Protein AF-A0A840UYW2-F1 (afdb_monomer_lite)

pLDDT: mean 81.91, std 14.35, range [32.91, 96.88]

Radius of gyration: 20.02 Å; chains: 1; bounding box: 43×29×69 Å

Sequence (156 aa):
MLAIGFFAIKRCFFSSLDIVLTDRTVSIANQKIRKPFWTQGKFYNFDEGYVFYDNKAAYELSWGDALKQFKYTLLIKEVVPTINKDIIIYDKDKIVRKSLINYGSIKFILSSPTEDKQSIQSIGMYDCKQDDFVHFLKTGVLNSIDTLDLRGDFIQ

Foldseek 3Di:
DFFDFAWDDDPVQCVQQQQDFDWDFDQDPNDTDTDTDTDNDPFHHDDAQDKIWRDCCCVVDDLLVSLVPTFKMKGWHDWDGKDWDWDWDDDPNDTDTDIDIDQTKIKIWMWGQDPVSPDIDTPFIWMDGPSQVSVCNGGVDRDDTDTDDPPDDDDD

Structure (mmCIF, N/CA/C/O backbone):
data_AF-A0A840UYW2-F1
#
_entry.id   AF-A0A840UYW2-F1
#
loop_
_atom_site.group_PDB
_atom_site.id
_atom_site.type_symbol
_atom_site.label_atom_id
_atom_site.label_alt_id
_atom_site.label_comp_id
_atom_site.label_asym_id
_atom_site.label_entity_id
_atom_site.label_seq_id
_atom_site.pdbx_PDB_ins_code
_atom_site.Cartn_x
_atom_site.Cartn_y
_atom_site.Cartn_z
_atom_site.occupancy
_atom_site.B_iso_or_equiv
_atom_site.auth_seq_id
_atom_site.auth_comp_id
_atom_site.auth_asym_id
_atom_site.auth_atom_id
_atom_site.pdbx_PDB_model_num
ATOM 1 N N . MET A 1 1 ? -0.832 -18.559 2.520 1.00 56.03 1 MET A N 1
ATOM 2 C CA . MET A 1 1 ? -1.605 -17.524 1.802 1.00 56.03 1 MET A CA 1
ATOM 3 C C . MET A 1 1 ? -2.488 -16.820 2.814 1.00 56.03 1 MET A C 1
ATOM 5 O O . MET A 1 1 ? -3.220 -17.498 3.524 1.00 56.03 1 MET A O 1
ATOM 9 N N . LEU A 1 2 ? -2.371 -15.500 2.919 1.00 66.31 2 LEU A N 1
ATOM 10 C CA . LEU A 1 2 ? -3.162 -14.668 3.829 1.00 66.31 2 LEU A CA 1
ATOM 11 C C . LEU A 1 2 ? -4.134 -13.835 2.985 1.00 66.31 2 LEU A C 1
ATOM 13 O O . LEU A 1 2 ? -3.690 -13.193 2.036 1.00 66.31 2 LEU A O 1
ATOM 17 N N . ALA A 1 3 ? -5.433 -13.888 3.291 1.00 68.50 3 ALA A N 1
ATOM 18 C CA . ALA A 1 3 ? -6.491 -13.215 2.534 1.00 68.50 3 ALA A CA 1
ATOM 19 C C . ALA A 1 3 ? -7.344 -12.348 3.470 1.00 68.50 3 ALA A C 1
ATOM 21 O O . ALA A 1 3 ? -7.993 -12.871 4.373 1.00 68.50 3 ALA A O 1
ATOM 22 N N . ILE A 1 4 ? -7.307 -11.029 3.271 1.00 63.66 4 ILE A N 1
ATOM 23 C CA . ILE A 1 4 ? -7.786 -10.046 4.256 1.00 63.66 4 ILE A CA 1
ATOM 24 C C . ILE A 1 4 ? -8.765 -9.008 3.659 1.00 63.66 4 ILE A C 1
ATOM 26 O O . ILE A 1 4 ? -9.499 -8.343 4.385 1.00 63.66 4 ILE A O 1
ATOM 30 N N . GLY A 1 5 ? -8.863 -8.923 2.330 1.00 60.44 5 GLY A N 1
ATOM 31 C CA . GLY A 1 5 ? -9.620 -7.875 1.630 1.00 60.44 5 GLY A CA 1
ATOM 32 C C . GLY A 1 5 ? -8.757 -6.658 1.271 1.00 60.44 5 GLY A C 1
ATOM 33 O O . GLY A 1 5 ? -7.620 -6.534 1.719 1.00 60.44 5 GLY A O 1
ATOM 34 N N . PHE A 1 6 ? -9.260 -5.793 0.389 1.00 75.69 6 PHE A N 1
ATOM 35 C CA . PHE A 1 6 ? -8.489 -4.680 -0.178 1.00 75.69 6 PHE A CA 1
ATOM 36 C C . PHE A 1 6 ? -8.255 -3.548 0.832 1.00 75.69 6 PHE A C 1
ATOM 38 O O . PHE A 1 6 ? -9.117 -3.252 1.657 1.00 75.69 6 PHE A O 1
ATOM 45 N N . PHE A 1 7 ? -7.105 -2.877 0.726 1.00 82.62 7 PHE A N 1
ATOM 46 C CA . PHE A 1 7 ? -6.762 -1.744 1.580 1.00 82.62 7 PHE A CA 1
ATOM 47 C C . PHE A 1 7 ? -7.236 -0.415 0.990 1.00 82.62 7 PHE A C 1
ATOM 49 O O . PHE A 1 7 ? -7.146 -0.166 -0.215 1.00 82.62 7 PHE A O 1
ATOM 56 N N . ALA A 1 8 ? -7.721 0.477 1.853 1.00 80.31 8 ALA A N 1
ATOM 57 C CA . ALA A 1 8 ? -8.037 1.844 1.480 1.00 80.31 8 ALA A CA 1
ATOM 58 C C . ALA A 1 8 ? -6.729 2.636 1.334 1.00 80.31 8 ALA A C 1
ATOM 60 O O . ALA A 1 8 ? -6.028 2.907 2.306 1.00 80.31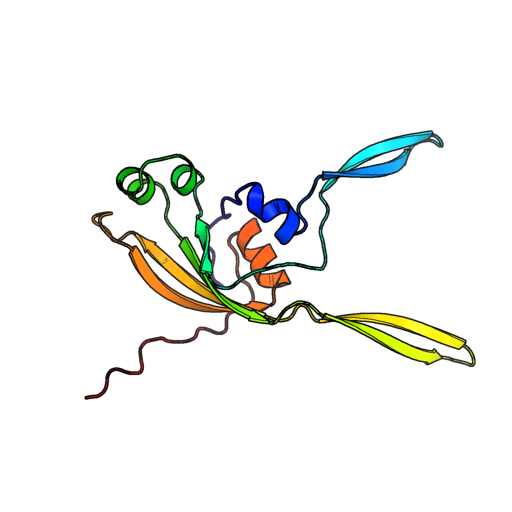 8 ALA A O 1
ATOM 61 N N . ILE A 1 9 ? -6.399 3.036 0.106 1.00 78.12 9 ILE A N 1
ATOM 62 C CA . ILE A 1 9 ? -5.203 3.837 -0.171 1.00 78.12 9 ILE A CA 1
ATOM 63 C C . ILE A 1 9 ? -5.588 5.318 -0.167 1.00 78.12 9 ILE A C 1
ATOM 65 O O . ILE A 1 9 ? -6.377 5.778 -0.996 1.00 78.12 9 ILE A O 1
ATOM 69 N N . LYS A 1 10 ? -5.007 6.095 0.751 1.00 76.38 10 LYS A N 1
ATOM 70 C CA . LYS A 1 10 ? -5.181 7.553 0.773 1.00 76.38 10 LYS A CA 1
ATOM 71 C C . LYS A 1 10 ? -4.491 8.188 -0.439 1.00 76.38 10 LYS A C 1
ATOM 73 O O . LYS A 1 10 ? -3.391 7.789 -0.812 1.00 76.38 10 LYS A O 1
ATOM 78 N N . ARG A 1 11 ? -5.098 9.235 -1.015 1.00 74.06 11 ARG A N 1
ATOM 79 C CA . ARG A 1 11 ? -4.582 9.930 -2.216 1.00 74.06 11 ARG A CA 1
ATOM 80 C C . ARG A 1 11 ? -3.127 10.394 -2.099 1.00 74.06 11 ARG A C 1
ATOM 82 O O . ARG A 1 11 ? -2.434 10.429 -3.106 1.00 74.06 11 ARG A O 1
ATOM 89 N N . CYS A 1 12 ? -2.653 10.724 -0.896 1.00 72.38 12 CYS A N 1
ATOM 90 C CA . CYS A 1 12 ? -1.257 11.118 -0.677 1.00 72.38 12 CYS A CA 1
ATOM 91 C C . CYS A 1 12 ? -0.252 10.009 -1.024 1.00 72.38 12 CYS A C 1
ATOM 93 O O . CYS A 1 12 ? 0.876 10.320 -1.381 1.00 72.38 12 CYS A O 1
ATOM 95 N N . PHE A 1 13 ? -0.663 8.739 -0.983 1.00 73.75 13 PHE A N 1
ATOM 96 C CA . PHE A 1 13 ? 0.181 7.605 -1.355 1.00 73.75 13 PHE A CA 1
ATOM 97 C C . PHE A 1 13 ? 0.121 7.269 -2.848 1.00 73.75 13 PHE A C 1
ATOM 99 O O . PHE A 1 13 ? 0.866 6.411 -3.297 1.00 73.75 13 PHE A O 1
ATOM 106 N N . PHE A 1 14 ? -0.737 7.916 -3.645 1.00 77.25 14 PHE A N 1
ATOM 107 C CA . PHE A 1 14 ? -0.906 7.550 -5.058 1.00 77.25 14 PHE A CA 1
ATOM 108 C C . PHE A 1 14 ? 0.368 7.776 -5.867 1.00 77.25 14 PHE A C 1
ATOM 110 O O . PHE A 1 14 ? 0.732 6.920 -6.665 1.00 77.25 14 PHE A O 1
ATOM 117 N N . SER A 1 15 ? 1.069 8.885 -5.626 1.00 71.19 15 SER A N 1
ATOM 118 C CA . SER A 1 15 ? 2.361 9.146 -6.266 1.00 71.19 15 SER A CA 1
ATOM 119 C C . SER A 1 15 ? 3.413 8.129 -5.828 1.00 71.19 15 SER A C 1
ATOM 121 O O . SER A 1 15 ? 4.134 7.600 -6.666 1.00 71.19 15 SER A O 1
ATOM 123 N N . SER A 1 16 ? 3.470 7.815 -4.531 1.00 71.62 16 SER A N 1
ATOM 124 C CA . SER A 1 16 ? 4.452 6.883 -3.969 1.00 71.62 16 SER A CA 1
ATOM 125 C C . SER A 1 16 ? 4.213 5.437 -4.417 1.00 71.62 16 SER A C 1
ATOM 127 O O . SER A 1 16 ? 5.156 4.689 -4.635 1.00 71.62 16 SER A O 1
ATOM 129 N N . LEU A 1 17 ? 2.959 5.045 -4.634 1.00 71.88 17 LEU A N 1
ATOM 130 C CA . LEU A 1 17 ? 2.592 3.725 -5.155 1.00 71.88 17 LEU A CA 1
ATOM 131 C C . LEU A 1 17 ? 2.564 3.670 -6.691 1.00 71.88 17 LEU A C 1
ATOM 133 O O . LEU A 1 17 ? 2.226 2.626 -7.250 1.00 71.88 17 LEU A O 1
ATOM 137 N N . ASP A 1 18 ? 2.868 4.791 -7.352 1.00 71.62 18 ASP A N 1
ATOM 138 C CA . ASP A 1 18 ? 2.711 5.007 -8.792 1.00 71.62 18 ASP A CA 1
ATOM 139 C C . ASP A 1 18 ? 1.362 4.468 -9.315 1.00 71.62 18 ASP A C 1
ATOM 141 O O . ASP A 1 18 ? 1.284 3.653 -10.239 1.00 71.62 18 ASP A O 1
ATOM 145 N N . ILE A 1 19 ? 0.290 4.910 -8.647 1.00 65.81 19 ILE A N 1
ATOM 146 C CA . ILE A 1 19 ? -1.121 4.681 -8.985 1.00 65.81 19 ILE A CA 1
ATOM 147 C C . ILE A 1 19 ? -1.727 6.040 -9.354 1.00 65.81 19 ILE A C 1
ATOM 149 O O . ILE A 1 19 ? -2.554 6.603 -8.634 1.00 65.81 19 ILE A O 1
ATOM 153 N N . VAL A 1 20 ? -1.281 6.610 -10.471 1.00 64.25 20 VAL A N 1
ATOM 154 C CA . VAL A 1 20 ? -1.722 7.925 -10.955 1.00 64.25 20 VAL A CA 1
ATOM 155 C C . VAL A 1 20 ? -2.412 7.762 -12.306 1.00 64.25 20 VAL A C 1
ATOM 157 O O . VAL A 1 20 ? -1.962 7.011 -13.166 1.00 64.25 20 VAL A O 1
ATOM 160 N N . LEU A 1 21 ? -3.524 8.463 -12.530 1.00 65.25 21 LEU A N 1
ATOM 161 C CA . LEU A 1 21 ? -4.095 8.566 -13.873 1.00 65.25 21 LEU A CA 1
ATOM 162 C C . LEU A 1 21 ? -3.196 9.471 -14.716 1.00 65.25 21 LEU A C 1
ATOM 164 O O . LEU A 1 21 ? -3.075 10.661 -14.441 1.00 65.25 21 LEU A O 1
ATOM 168 N N . THR A 1 22 ? -2.573 8.906 -15.745 1.00 68.88 22 THR A N 1
ATOM 169 C CA . THR A 1 22 ? -1.779 9.656 -16.722 1.00 68.88 22 THR A CA 1
ATOM 170 C C . THR A 1 22 ? -2.443 9.587 -18.087 1.00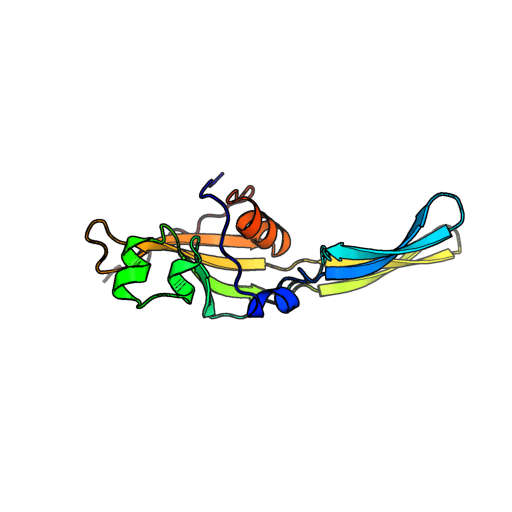 68.88 22 THR A C 1
ATOM 172 O O . THR A 1 22 ? -2.929 8.534 -18.508 1.00 68.88 22 THR A O 1
ATOM 175 N N . ASP A 1 23 ? -2.473 10.713 -18.797 1.00 79.56 23 ASP A N 1
ATOM 176 C CA . ASP A 1 23 ? -2.998 10.750 -20.157 1.00 79.56 23 ASP A CA 1
ATOM 177 C C . ASP A 1 23 ? -2.066 9.983 -21.092 1.00 79.56 23 ASP A C 1
ATOM 179 O O . ASP A 1 23 ? -0.916 10.368 -21.316 1.00 79.56 23 ASP A O 1
ATOM 183 N N . ARG A 1 24 ? -2.576 8.905 -21.690 1.00 75.31 24 ARG A N 1
ATOM 184 C CA . ARG A 1 24 ? -1.883 8.192 -22.764 1.00 75.31 24 ARG A CA 1
ATOM 185 C C . ARG A 1 24 ? -2.593 8.412 -24.084 1.00 75.31 24 ARG A C 1
ATOM 187 O O . ARG A 1 24 ? -3.819 8.466 -24.164 1.00 75.31 24 ARG A O 1
ATOM 194 N N . THR A 1 25 ? -1.793 8.533 -25.138 1.00 85.19 25 THR A N 1
ATOM 195 C CA . THR A 1 25 ? -2.307 8.606 -26.504 1.00 85.19 25 THR A CA 1
ATOM 196 C C . THR A 1 25 ? -2.501 7.191 -27.024 1.00 85.19 25 THR A C 1
ATOM 198 O O . THR A 1 25 ? -1.544 6.424 -27.099 1.00 85.19 25 THR A O 1
ATOM 201 N N . VAL A 1 26 ? -3.733 6.855 -27.389 1.00 84.50 26 VAL A N 1
ATOM 202 C CA . VAL A 1 26 ? -4.100 5.566 -27.981 1.00 84.50 26 VAL A CA 1
ATOM 203 C C . VAL A 1 26 ? -4.563 5.810 -29.409 1.00 84.50 26 VAL A C 1
ATOM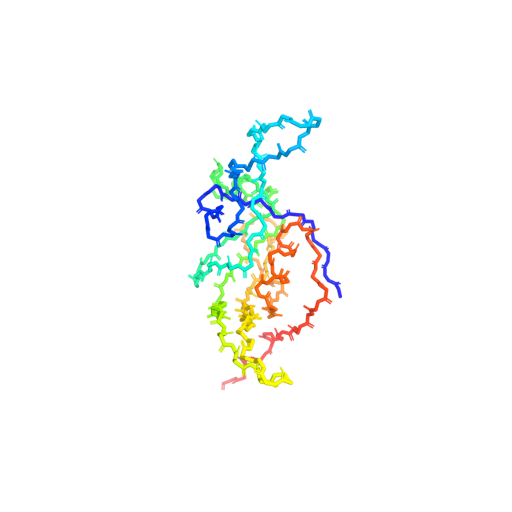 205 O O . VAL A 1 26 ? -5.294 6.768 -29.666 1.00 84.50 26 VAL A O 1
ATOM 208 N N . SER A 1 27 ? -4.132 4.957 -30.336 1.00 78.88 27 SER A N 1
ATOM 209 C CA . SER A 1 27 ? -4.622 4.984 -31.714 1.00 78.88 27 SER A CA 1
ATOM 210 C C . SER A 1 27 ? -5.852 4.090 -31.819 1.00 78.88 27 SER A C 1
ATOM 212 O O . SER A 1 27 ? -5.760 2.889 -31.568 1.00 78.88 27 SER A O 1
ATOM 214 N N . ILE A 1 28 ? -7.000 4.668 -32.160 1.00 79.44 28 ILE A N 1
ATOM 215 C CA . ILE A 1 28 ? -8.244 3.940 -32.427 1.00 79.44 28 ILE A CA 1
ATOM 216 C C . ILE A 1 28 ? -8.736 4.407 -33.794 1.00 79.44 28 ILE A C 1
ATOM 218 O O . ILE A 1 28 ? -8.910 5.604 -33.996 1.00 79.44 28 ILE A O 1
ATOM 222 N N . ALA A 1 29 ? -8.925 3.478 -34.738 1.00 81.44 29 ALA A N 1
ATOM 223 C CA . ALA A 1 29 ? -9.388 3.779 -36.099 1.00 81.44 29 ALA A CA 1
ATOM 224 C C . ALA A 1 29 ? -8.597 4.920 -36.789 1.00 81.44 29 ALA A C 1
ATOM 226 O O . ALA A 1 29 ? -9.178 5.859 -37.326 1.00 81.44 29 ALA A O 1
ATOM 227 N N . ASN A 1 30 ? -7.258 4.862 -36.739 1.00 83.25 30 ASN A N 1
ATOM 228 C CA . ASN A 1 30 ? -6.335 5.885 -37.262 1.00 83.25 30 ASN A CA 1
ATOM 229 C C . ASN A 1 30 ? -6.459 7.291 -36.638 1.00 83.25 30 ASN A C 1
ATOM 231 O O . ASN A 1 30 ? -5.820 8.229 -37.115 1.00 83.25 30 ASN A O 1
ATOM 235 N N . GLN A 1 31 ? -7.202 7.449 -35.540 1.00 75.75 31 GLN A N 1
ATOM 236 C CA . GLN A 1 31 ? -7.254 8.684 -34.761 1.00 75.75 31 GLN A CA 1
ATOM 237 C C . GLN A 1 31 ? -6.491 8.535 -33.441 1.00 75.75 31 GLN A C 1
ATOM 239 O O . GLN A 1 31 ? -6.616 7.535 -32.733 1.00 75.75 31 GLN A O 1
ATOM 244 N N . LYS A 1 32 ? -5.696 9.555 -33.098 1.00 86.25 32 LYS A N 1
ATOM 245 C CA . LYS A 1 32 ? -4.969 9.644 -31.825 1.00 86.25 32 LYS A CA 1
ATOM 246 C C . LYS A 1 32 ? -5.866 10.293 -30.778 1.00 86.25 32 LYS A C 1
ATOM 248 O O . LYS A 1 32 ? -6.132 11.488 -30.856 1.00 86.25 32 LYS A O 1
ATOM 253 N N . ILE A 1 33 ? -6.298 9.521 -29.787 1.00 87.62 33 ILE A N 1
ATOM 254 C CA . ILE A 1 33 ? -7.158 10.001 -28.700 1.00 87.62 33 ILE A CA 1
ATOM 255 C C . ILE A 1 33 ? -6.359 9.958 -27.397 1.00 87.62 33 ILE A C 1
ATOM 257 O O . ILE A 1 33 ? -5.710 8.953 -27.100 1.00 87.62 33 ILE A O 1
ATOM 261 N N . ARG A 1 34 ? -6.402 11.040 -26.610 1.00 84.62 34 ARG A N 1
ATOM 262 C CA . ARG A 1 34 ? -5.893 11.036 -25.233 1.00 84.62 34 ARG A CA 1
ATOM 263 C C . ARG A 1 34 ? -6.951 10.434 -24.322 1.00 84.62 34 ARG A C 1
ATOM 265 O O . ARG A 1 34 ? -8.089 10.897 -24.317 1.00 84.62 34 ARG A O 1
ATOM 272 N N . LYS A 1 35 ? -6.588 9.394 -23.580 1.00 82.44 35 LYS A N 1
ATOM 273 C CA . LYS A 1 35 ? -7.438 8.820 -22.536 1.00 82.44 35 LYS A CA 1
ATOM 274 C C . LYS A 1 35 ? -6.628 8.695 -21.246 1.00 82.44 35 LYS A C 1
ATOM 276 O O . LYS A 1 35 ? -5.436 8.388 -21.328 1.00 82.44 35 LYS A O 1
ATOM 281 N N . PRO A 1 36 ? -7.252 8.900 -20.079 1.00 73.38 36 PRO A N 1
ATOM 282 C CA . PRO A 1 36 ? -6.585 8.684 -18.808 1.00 73.38 36 PRO A CA 1
ATOM 283 C C . PRO A 1 36 ? -6.400 7.175 -18.585 1.00 73.38 36 PRO A C 1
ATOM 285 O O . PRO A 1 36 ? -7.348 6.398 -18.701 1.00 73.38 36 PRO A O 1
ATOM 288 N N . PHE A 1 37 ? -5.172 6.754 -18.285 1.00 64.56 37 PHE A N 1
ATOM 289 C CA . PHE A 1 37 ? -4.828 5.382 -17.908 1.00 64.56 37 PHE A CA 1
ATOM 290 C C . PHE A 1 37 ? -4.174 5.381 -16.536 1.00 64.56 37 PHE A C 1
ATOM 292 O O . PHE A 1 37 ? -3.299 6.200 -16.260 1.00 64.56 37 PHE A O 1
ATOM 299 N N . TRP A 1 38 ? -4.557 4.427 -15.693 1.00 61.59 38 TRP A N 1
ATOM 300 C CA . TRP A 1 38 ? -3.854 4.191 -14.439 1.00 61.59 38 TRP A CA 1
ATOM 301 C C . TRP A 1 38 ? -2.420 3.762 -14.737 1.00 61.59 38 TRP A C 1
ATOM 303 O O . TRP A 1 38 ? -2.198 2.809 -15.492 1.00 61.59 38 TRP A O 1
ATOM 313 N N . THR A 1 39 ? -1.445 4.456 -14.154 1.00 62.34 39 THR A N 1
ATOM 314 C CA . THR A 1 39 ? -0.087 3.941 -14.090 1.00 62.34 39 THR A CA 1
ATOM 315 C C . THR A 1 39 ? -0.094 2.685 -13.227 1.00 62.34 39 THR A C 1
ATOM 317 O O . THR A 1 39 ? -0.778 2.577 -12.209 1.00 62.34 39 THR A O 1
ATOM 320 N N . GLN A 1 40 ? 0.590 1.665 -13.730 1.00 63.31 40 GLN A N 1
ATOM 321 C CA . GLN A 1 40 ? 0.973 0.492 -12.963 1.00 63.31 40 GLN A CA 1
ATOM 322 C C . GLN A 1 40 ? 2.486 0.548 -12.893 1.00 63.31 40 GLN A C 1
ATOM 324 O O . GLN A 1 40 ? 3.177 -0.128 -13.660 1.00 63.31 40 GLN A O 1
ATOM 329 N N . GLY A 1 41 ? 2.989 1.465 -12.069 1.00 68.44 41 GLY A N 1
ATOM 330 C CA . GLY A 1 41 ? 4.419 1.620 -11.895 1.00 68.44 41 GLY A CA 1
ATOM 331 C C . GLY A 1 41 ? 5.110 0.316 -11.561 1.00 68.44 41 GLY A C 1
ATOM 332 O O . GLY A 1 41 ? 4.526 -0.581 -10.952 1.00 68.44 41 GLY A O 1
ATOM 333 N N . LYS A 1 42 ? 6.376 0.232 -11.965 1.00 73.06 42 LYS A N 1
ATOM 334 C CA . LYS A 1 42 ? 7.312 -0.804 -11.508 1.00 73.06 42 LYS A CA 1
ATOM 335 C C . LYS A 1 42 ? 8.253 -0.278 -10.422 1.00 73.06 42 LYS A C 1
ATOM 337 O O . LYS A 1 42 ? 9.188 -0.966 -10.041 1.00 73.06 42 LYS A O 1
ATOM 342 N N . PHE A 1 43 ? 8.040 0.959 -9.986 1.00 77.94 43 PHE A N 1
ATOM 343 C CA . PHE A 1 43 ? 8.837 1.629 -8.977 1.00 77.94 43 PHE A CA 1
ATOM 344 C C . PHE A 1 43 ? 7.876 2.119 -7.916 1.00 77.94 43 PHE A C 1
ATOM 346 O O . PHE A 1 43 ? 6.983 2.911 -8.211 1.00 77.94 43 PHE A O 1
ATOM 353 N N . TYR A 1 44 ? 8.056 1.610 -6.709 1.00 84.25 44 TYR A N 1
ATOM 354 C CA . TYR A 1 44 ? 7.274 2.013 -5.560 1.00 84.25 44 TYR A CA 1
ATOM 355 C C . TYR A 1 44 ? 8.195 2.728 -4.583 1.00 84.25 44 TYR A C 1
ATOM 357 O O . TYR A 1 44 ? 9.375 2.396 -4.451 1.00 84.25 44 TYR A O 1
ATOM 365 N N . ASN A 1 45 ? 7.651 3.744 -3.936 1.00 85.06 45 ASN A N 1
ATOM 366 C CA . ASN A 1 45 ? 8.314 4.486 -2.892 1.00 85.06 45 ASN A CA 1
ATOM 367 C C . ASN A 1 45 ? 7.551 4.257 -1.591 1.00 85.06 45 ASN A C 1
ATOM 369 O O . ASN A 1 45 ? 6.360 4.555 -1.488 1.00 85.06 45 ASN A O 1
ATOM 373 N N . PHE A 1 46 ? 8.238 3.694 -0.613 1.00 89.31 46 PHE A N 1
ATOM 374 C CA . PHE A 1 46 ? 7.701 3.426 0.707 1.00 89.31 46 PHE A CA 1
ATOM 375 C C . PHE A 1 46 ? 8.699 3.953 1.717 1.00 89.31 46 PHE A C 1
ATOM 377 O O . PHE A 1 46 ? 9.898 3.746 1.543 1.00 89.31 46 PHE A O 1
ATOM 384 N N . ASP A 1 47 ? 8.193 4.565 2.780 1.00 90.25 47 ASP A N 1
ATOM 385 C CA . ASP A 1 47 ? 9.021 4.951 3.912 1.00 90.25 47 ASP A CA 1
ATOM 386 C C . ASP A 1 47 ? 8.623 4.142 5.146 1.00 90.25 47 ASP A C 1
ATOM 388 O O . ASP A 1 47 ? 7.475 3.702 5.307 1.00 90.25 47 ASP A O 1
ATOM 392 N N . GLU A 1 48 ? 9.591 3.966 6.039 1.00 94.31 48 GLU A N 1
ATOM 393 C CA . GLU A 1 48 ? 9.336 3.456 7.379 1.00 94.31 48 GLU A CA 1
ATOM 394 C C . GLU A 1 48 ? 8.304 4.338 8.099 1.00 94.31 48 GLU A C 1
ATOM 396 O O . GLU A 1 48 ? 8.303 5.566 7.989 1.00 94.31 48 GLU A O 1
ATOM 401 N N . GLY A 1 49 ? 7.387 3.702 8.830 1.00 93.56 49 GLY A N 1
ATOM 402 C CA . GLY A 1 49 ? 6.326 4.393 9.557 1.00 93.56 49 GLY A CA 1
ATOM 403 C C . GLY A 1 49 ? 5.058 4.658 8.743 1.00 93.56 49 GLY A C 1
ATOM 404 O O . GLY A 1 49 ? 4.073 5.130 9.309 1.00 93.56 49 GLY A O 1
ATOM 405 N N . TYR A 1 50 ? 5.022 4.333 7.446 1.00 92.62 50 TYR A N 1
ATOM 406 C CA . TYR A 1 50 ? 3.780 4.396 6.670 1.00 92.62 50 TYR A CA 1
ATOM 407 C C . TYR A 1 50 ? 2.718 3.447 7.237 1.00 92.62 50 TYR A C 1
ATOM 409 O O . TYR A 1 50 ? 3.009 2.288 7.549 1.00 92.62 50 TYR A O 1
ATOM 417 N N . VAL A 1 51 ? 1.474 3.941 7.323 1.00 92.44 51 VAL A N 1
ATOM 418 C CA . VAL A 1 51 ? 0.325 3.190 7.846 1.00 92.44 51 VAL A CA 1
ATOM 419 C C . VAL A 1 51 ? -0.806 3.096 6.826 1.00 92.44 51 VAL A C 1
ATOM 421 O O . VAL A 1 51 ? -1.282 4.109 6.301 1.00 92.44 51 VAL A O 1
ATOM 424 N N . PHE A 1 52 ? -1.285 1.874 6.601 1.00 92.62 52 PHE A N 1
ATOM 425 C CA . PHE A 1 52 ? -2.431 1.581 5.741 1.00 92.62 52 PHE A CA 1
ATOM 426 C C . PHE A 1 52 ? -3.571 0.967 6.550 1.00 92.62 52 PHE A C 1
ATOM 428 O O . PHE A 1 52 ? -3.338 0.248 7.521 1.00 92.62 52 PHE A O 1
ATOM 435 N N . TYR A 1 53 ? -4.806 1.238 6.134 1.00 92.44 53 TYR A N 1
ATOM 436 C CA . TYR A 1 53 ? -6.017 0.701 6.755 1.00 92.44 53 TYR A CA 1
ATOM 437 C C . TYR A 1 53 ? -6.911 0.078 5.691 1.00 92.44 53 TYR A C 1
ATOM 439 O O . TYR A 1 53 ? -6.927 0.530 4.547 1.00 92.44 53 TYR A O 1
ATOM 447 N N . ASP A 1 54 ? -7.681 -0.940 6.055 1.00 90.31 54 ASP A N 1
ATOM 448 C CA . ASP A 1 54 ? -8.642 -1.579 5.149 1.00 90.31 54 ASP A CA 1
ATOM 449 C C . ASP A 1 54 ? -9.929 -0.763 4.941 1.00 90.31 54 ASP A C 1
ATOM 451 O O . ASP A 1 54 ? -10.720 -1.041 4.042 1.00 90.31 54 ASP A O 1
ATOM 455 N N . ASN A 1 55 ? -10.123 0.295 5.732 1.00 90.25 55 ASN A N 1
ATOM 456 C CA . ASN A 1 55 ? -11.298 1.151 5.667 1.00 90.25 55 ASN A CA 1
ATOM 457 C C . ASN A 1 55 ? -10.919 2.638 5.662 1.00 90.25 55 ASN A C 1
ATOM 459 O O . ASN A 1 55 ? -10.135 3.109 6.488 1.00 90.25 55 ASN A O 1
ATOM 463 N N . LYS A 1 56 ? -11.547 3.406 4.764 1.00 89.69 56 LYS A N 1
ATOM 464 C CA . LYS A 1 56 ? -11.366 4.860 4.656 1.00 89.69 56 LYS A CA 1
ATOM 465 C C . LYS A 1 56 ? -11.753 5.626 5.926 1.00 89.69 56 LYS A C 1
ATOM 467 O O . LYS A 1 56 ? -11.232 6.714 6.147 1.00 89.69 56 LYS A O 1
ATOM 472 N N . ALA A 1 57 ? -12.620 5.054 6.764 1.00 89.69 57 ALA A N 1
ATOM 473 C CA . ALA A 1 57 ? -13.029 5.632 8.039 1.00 89.69 57 ALA A CA 1
ATOM 474 C C . ALA A 1 57 ? -11.829 5.972 8.938 1.00 89.69 57 ALA A C 1
ATOM 476 O O . ALA A 1 57 ? -11.864 6.982 9.633 1.00 89.69 57 ALA A O 1
ATOM 477 N N . ALA A 1 58 ? -10.737 5.203 8.849 1.00 89.50 58 ALA A N 1
ATOM 478 C CA . ALA A 1 58 ? -9.495 5.472 9.572 1.00 89.50 58 ALA A CA 1
ATOM 479 C C . ALA A 1 58 ? -8.805 6.790 9.182 1.00 89.50 58 ALA A C 1
ATOM 481 O O . ALA A 1 58 ? -7.985 7.304 9.937 1.00 89.50 58 ALA A O 1
ATOM 482 N N . TYR A 1 59 ? -9.140 7.351 8.020 1.00 87.88 59 TYR A N 1
ATOM 483 C CA . TYR A 1 59 ? -8.629 8.640 7.557 1.00 87.88 59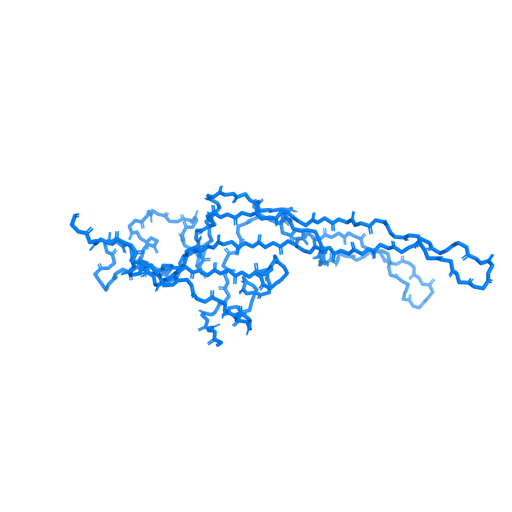 TYR A CA 1
ATOM 484 C C . TYR A 1 59 ? -9.631 9.789 7.709 1.00 87.88 59 TYR A C 1
ATOM 486 O O . TYR A 1 59 ? -9.226 10.945 7.596 1.00 87.88 59 TYR A O 1
ATOM 494 N N . GLU A 1 60 ? -10.917 9.480 7.889 1.00 91.31 60 GLU A N 1
ATOM 495 C CA . GLU A 1 60 ? -12.021 10.451 7.846 1.00 91.31 60 GLU A CA 1
ATOM 496 C C . GLU A 1 60 ? -12.622 10.732 9.235 1.00 91.31 60 GLU A C 1
ATOM 498 O O . GLU A 1 60 ? -13.141 11.824 9.457 1.00 91.31 60 GLU A O 1
ATOM 503 N N . LEU A 1 61 ? -12.568 9.772 10.165 1.00 93.25 61 LEU A N 1
ATOM 504 C CA . LEU A 1 61 ? -13.227 9.850 11.472 1.00 93.25 61 LEU A CA 1
ATOM 505 C C . LEU A 1 61 ? -12.251 10.111 12.625 1.00 93.25 61 LEU A C 1
ATOM 507 O O . LEU A 1 61 ? -11.032 10.019 12.483 1.00 93.25 61 LEU A O 1
ATOM 511 N N . SER A 1 62 ? -12.820 10.392 13.802 1.00 93.81 62 SER A N 1
ATOM 512 C CA . SER A 1 62 ? -12.085 10.353 15.067 1.00 93.81 62 SER A CA 1
ATOM 513 C C . SER A 1 62 ? -11.498 8.954 15.293 1.00 93.81 62 SER A C 1
ATOM 515 O O . SER A 1 62 ? -12.078 7.954 14.867 1.00 93.81 62 SER A O 1
ATOM 517 N N . TRP A 1 63 ? -10.367 8.859 15.993 1.00 89.94 63 TRP A N 1
ATOM 518 C CA . TRP A 1 63 ? -9.684 7.575 16.182 1.00 89.94 63 TRP A CA 1
ATOM 519 C C . TRP A 1 63 ? -10.557 6.512 16.865 1.00 89.94 63 TRP A C 1
ATOM 521 O O . TRP A 1 63 ? -10.605 5.366 16.421 1.00 89.94 63 TRP A O 1
ATOM 531 N N . GLY A 1 64 ? -11.306 6.900 17.901 1.00 91.25 64 GLY A N 1
ATOM 532 C CA . GLY A 1 64 ? -12.199 5.988 18.617 1.00 91.25 64 GLY A CA 1
ATOM 533 C C . GLY A 1 64 ? -13.344 5.456 17.751 1.00 91.25 64 GLY A C 1
ATOM 534 O O . GLY A 1 64 ? -13.754 4.308 17.909 1.00 91.25 64 GLY A 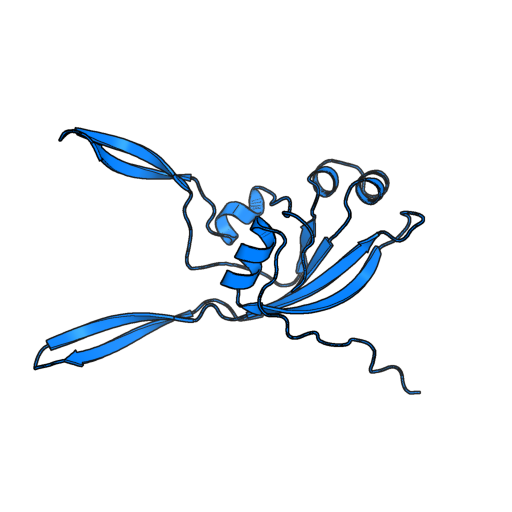O 1
ATOM 535 N N . ASP A 1 65 ? -13.847 6.255 16.808 1.00 93.12 65 ASP A N 1
ATOM 536 C CA . ASP A 1 65 ? -14.887 5.802 15.879 1.00 93.12 65 ASP A CA 1
ATOM 537 C C . ASP A 1 65 ? -14.307 5.023 14.700 1.00 93.12 65 ASP A C 1
ATOM 539 O O . ASP A 1 65 ? -14.908 4.048 14.251 1.00 93.12 65 ASP A O 1
ATOM 543 N N . ALA A 1 66 ? -13.111 5.391 14.242 1.00 92.88 66 ALA A N 1
ATOM 544 C CA . ALA A 1 66 ? -12.364 4.651 13.237 1.00 92.88 66 ALA A CA 1
ATOM 545 C C . ALA A 1 66 ? -12.054 3.216 13.684 1.00 92.88 66 ALA A C 1
ATOM 547 O O . ALA A 1 66 ? -12.267 2.287 12.901 1.00 92.88 66 ALA A O 1
ATOM 548 N N . LEU A 1 67 ? -11.619 3.020 14.938 1.00 92.69 67 LEU A N 1
ATOM 549 C CA . LEU A 1 67 ? -11.315 1.702 15.520 1.00 92.69 67 LEU A CA 1
ATOM 550 C C . LEU A 1 67 ? -12.479 0.712 15.414 1.00 92.69 67 LEU A C 1
ATOM 552 O O . LEU A 1 67 ? -12.264 -0.493 15.296 1.00 92.69 67 LEU A O 1
ATOM 556 N N . LYS A 1 68 ? -13.716 1.213 15.419 1.00 92.88 68 LYS A N 1
ATOM 557 C CA . LYS A 1 68 ? -14.929 0.397 15.287 1.00 92.88 68 LYS A CA 1
ATOM 558 C C . LYS A 1 68 ? -15.200 -0.037 13.841 1.00 92.88 68 LYS A C 1
ATOM 560 O O . LYS A 1 68 ? -16.030 -0.917 13.633 1.00 92.88 68 LYS A O 1
ATOM 565 N N . GLN A 1 69 ? -14.550 0.579 12.849 1.00 92.75 69 GLN A N 1
ATOM 566 C CA . GLN A 1 69 ? -14.881 0.416 11.429 1.00 92.75 69 GLN A CA 1
ATOM 567 C C . GLN A 1 69 ? -13.826 -0.307 10.592 1.00 92.75 69 GLN A C 1
ATOM 569 O O . GLN A 1 69 ? -14.194 -1.003 9.642 1.00 92.75 69 GLN A O 1
ATOM 574 N N . PHE A 1 70 ? -12.538 -0.129 10.884 1.00 91.62 70 PHE A N 1
ATOM 575 C CA . PHE A 1 70 ? -11.483 -0.866 10.187 1.00 91.62 70 PHE A CA 1
ATOM 576 C C . PHE A 1 70 ? -11.260 -2.225 10.862 1.00 91.62 70 PHE A C 1
ATOM 578 O O . PHE A 1 70 ? -11.484 -2.381 12.065 1.00 91.62 70 PHE A O 1
ATOM 585 N N . LYS A 1 71 ? -10.850 -3.234 10.095 1.00 92.25 71 LYS A N 1
ATOM 586 C CA . LYS A 1 71 ? -10.538 -4.564 10.641 1.00 92.25 71 LYS A CA 1
ATOM 587 C C . LYS A 1 71 ? -9.040 -4.784 10.733 1.00 92.25 71 LYS A C 1
ATOM 589 O O . LYS A 1 71 ? -8.595 -5.482 11.641 1.00 92.25 71 LYS A O 1
ATOM 594 N N . TYR A 1 72 ? -8.279 -4.157 9.841 1.00 93.38 72 TYR A N 1
ATOM 595 C CA . TYR A 1 72 ? -6.846 -4.371 9.732 1.00 93.38 72 TYR A CA 1
ATOM 596 C C . TYR A 1 72 ? -6.086 -3.069 9.515 1.00 93.38 72 TYR A C 1
ATOM 598 O O . TYR A 1 72 ? -6.543 -2.152 8.830 1.00 93.38 72 TYR A O 1
ATOM 606 N N . THR A 1 73 ? -4.889 -3.019 10.087 1.00 94.38 73 THR A N 1
ATOM 607 C CA . THR A 1 73 ? -3.909 -1.968 9.837 1.00 94.38 73 THR A CA 1
ATOM 608 C C . THR A 1 73 ? -2.546 -2.575 9.533 1.00 94.38 73 THR A C 1
ATOM 610 O O . THR A 1 73 ? -2.191 -3.625 10.073 1.00 94.38 73 THR A O 1
ATOM 613 N N . LEU A 1 74 ? -1.804 -1.919 8.648 1.00 94.62 74 LEU A N 1
ATOM 614 C CA . LEU A 1 74 ? -0.442 -2.273 8.272 1.00 94.62 74 LEU A CA 1
ATOM 615 C C . LEU A 1 74 ? 0.482 -1.134 8.664 1.00 94.62 74 LEU A C 1
ATOM 617 O O . LEU A 1 74 ? 0.228 -0.002 8.263 1.00 94.62 74 LEU A O 1
ATOM 621 N N . LEU A 1 75 ? 1.562 -1.435 9.374 1.00 95.12 75 LEU A N 1
ATOM 622 C CA . LEU A 1 75 ? 2.624 -0.485 9.694 1.00 95.12 75 LEU A CA 1
ATOM 623 C C . LEU A 1 75 ? 3.931 -0.954 9.059 1.00 95.12 75 LEU A C 1
ATOM 625 O O . LEU A 1 75 ? 4.444 -2.008 9.432 1.00 95.12 75 LEU A O 1
ATOM 629 N N . ILE A 1 76 ? 4.484 -0.167 8.138 1.00 95.81 76 ILE A N 1
ATOM 630 C CA . ILE A 1 76 ? 5.797 -0.442 7.548 1.00 95.81 76 ILE A CA 1
ATOM 631 C C . ILE A 1 76 ? 6.889 -0.211 8.596 1.00 95.81 76 ILE A C 1
ATOM 633 O O . ILE A 1 76 ? 6.934 0.840 9.238 1.00 95.81 76 ILE A O 1
ATOM 637 N N . LYS A 1 77 ? 7.765 -1.205 8.756 1.00 96.88 77 LYS A N 1
ATOM 638 C CA . LYS A 1 77 ? 8.897 -1.197 9.688 1.00 96.88 77 LYS A CA 1
ATOM 639 C C . LYS A 1 77 ? 10.240 -1.073 8.997 1.00 96.88 77 LYS A C 1
ATOM 641 O O . LYS A 1 77 ? 11.103 -0.383 9.507 1.00 96.88 77 LYS A O 1
ATOM 646 N N . GLU A 1 78 ? 10.414 -1.715 7.850 1.00 96.19 78 GLU A N 1
ATOM 647 C CA . GLU A 1 78 ? 11.658 -1.623 7.089 1.00 96.19 78 GLU A CA 1
ATOM 648 C C . GLU A 1 78 ? 11.342 -1.626 5.597 1.00 96.19 78 GLU A C 1
ATOM 650 O O . GLU A 1 78 ? 10.401 -2.292 5.151 1.00 96.19 78 GLU A O 1
ATOM 655 N N . VAL A 1 79 ? 12.145 -0.897 4.824 1.00 95.06 79 VAL A N 1
ATOM 656 C CA . VAL A 1 79 ? 12.034 -0.838 3.366 1.00 95.06 79 VAL A CA 1
ATOM 657 C C . VAL A 1 79 ? 13.416 -0.973 2.748 1.00 95.06 79 VAL A C 1
ATOM 659 O O . VAL A 1 79 ? 14.331 -0.214 3.056 1.00 95.06 79 VAL A O 1
ATOM 662 N N . VAL A 1 80 ? 13.543 -1.905 1.810 1.00 94.62 80 VAL A N 1
ATOM 663 C CA . VAL A 1 80 ? 14.645 -1.947 0.850 1.00 94.62 80 VAL A CA 1
ATOM 664 C C . VAL A 1 80 ? 14.099 -1.419 -0.478 1.00 94.62 80 VAL A C 1
ATOM 666 O O . VAL A 1 80 ? 13.154 -2.012 -1.002 1.00 94.62 80 VAL A O 1
ATOM 669 N N . PRO A 1 81 ? 14.635 -0.313 -1.026 1.00 91.06 81 PRO A N 1
ATOM 670 C CA . PRO A 1 81 ? 14.058 0.362 -2.185 1.00 91.06 81 PRO A CA 1
ATOM 671 C C . PRO A 1 81 ? 14.162 -0.465 -3.471 1.00 91.06 81 PRO A C 1
ATOM 673 O O . PRO A 1 81 ? 15.075 -1.277 -3.641 1.00 91.06 81 PRO A O 1
ATOM 676 N N . THR A 1 82 ? 13.266 -0.186 -4.423 1.00 88.81 82 THR A N 1
ATOM 677 C CA . THR A 1 82 ? 13.384 -0.708 -5.788 1.00 88.81 82 THR A CA 1
ATOM 678 C C . THR A 1 82 ? 14.609 -0.097 -6.481 1.00 88.81 82 THR A C 1
ATOM 680 O O . THR A 1 82 ? 14.770 1.122 -6.523 1.00 88.81 82 THR A O 1
ATOM 683 N N . ILE A 1 83 ? 15.451 -0.933 -7.092 1.00 88.56 83 ILE A N 1
ATOM 684 C CA . ILE A 1 83 ? 16.638 -0.517 -7.847 1.00 88.56 83 ILE A CA 1
ATOM 685 C C . ILE A 1 83 ? 16.492 -0.949 -9.305 1.00 88.56 83 ILE A C 1
ATOM 687 O O . ILE A 1 83 ? 16.292 -2.127 -9.606 1.00 88.56 83 ILE A O 1
ATOM 691 N N . ASN A 1 84 ? 16.665 0.000 -10.225 1.00 87.69 84 ASN A N 1
ATOM 692 C CA . ASN A 1 84 ? 16.855 -0.294 -11.641 1.00 87.69 84 ASN A CA 1
ATOM 693 C C . ASN A 1 84 ? 18.349 -0.460 -11.937 1.00 87.69 84 ASN A C 1
ATOM 695 O O . ASN A 1 84 ? 19.115 0.490 -11.782 1.00 87.69 84 ASN A O 1
ATOM 699 N N . LYS A 1 85 ? 18.765 -1.653 -12.364 1.00 87.50 85 LYS A N 1
ATOM 700 C CA . LYS A 1 85 ? 20.131 -1.905 -12.824 1.00 87.50 85 LYS A CA 1
ATOM 701 C C . LYS A 1 85 ? 20.157 -1.993 -14.341 1.00 87.50 85 LYS A C 1
ATOM 703 O O . LYS A 1 85 ? 19.519 -2.862 -14.935 1.00 87.50 85 LYS A O 1
ATOM 708 N N . ASP A 1 86 ? 20.952 -1.129 -14.954 1.00 87.25 86 ASP A N 1
ATOM 709 C CA . ASP A 1 86 ? 21.335 -1.289 -16.349 1.00 87.25 86 ASP A CA 1
ATOM 710 C C . ASP A 1 86 ? 22.330 -2.441 -16.474 1.00 87.25 86 ASP A C 1
ATOM 712 O O . ASP A 1 86 ? 23.387 -2.443 -15.842 1.00 87.25 86 ASP A O 1
ATOM 716 N N . ILE A 1 87 ? 21.996 -3.420 -17.306 1.00 88.88 87 ILE A N 1
ATOM 717 C CA . ILE A 1 87 ? 22.884 -4.515 -17.674 1.00 88.88 87 ILE A CA 1
ATOM 718 C C . ILE A 1 87 ? 23.220 -4.405 -19.157 1.00 88.88 87 ILE A C 1
ATOM 720 O O . ILE A 1 87 ? 22.355 -4.159 -20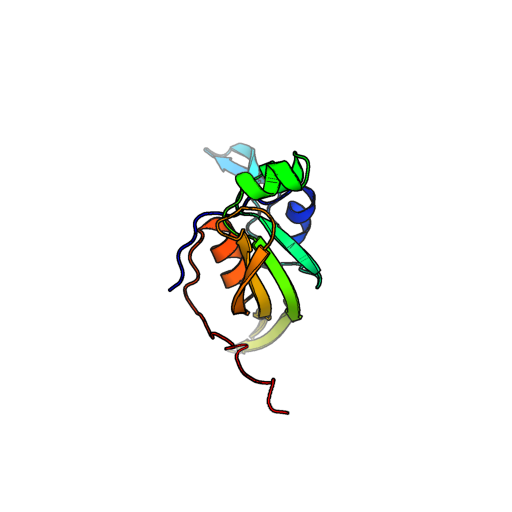.002 1.00 88.88 87 ILE A O 1
ATOM 724 N N . ILE A 1 88 ? 24.496 -4.583 -19.475 1.00 88.44 88 ILE A N 1
ATOM 725 C CA . ILE A 1 88 ? 24.987 -4.619 -20.848 1.00 88.44 88 ILE A CA 1
ATOM 726 C C . ILE A 1 88 ? 25.195 -6.082 -21.216 1.00 88.44 88 ILE A C 1
ATOM 728 O O . ILE A 1 88 ? 25.943 -6.793 -20.550 1.00 88.44 88 ILE A O 1
ATOM 732 N N . ILE A 1 89 ? 24.515 -6.531 -22.266 1.00 87.50 89 ILE A N 1
ATOM 733 C CA . ILE A 1 89 ? 24.631 -7.886 -22.796 1.00 87.50 89 ILE A CA 1
ATOM 734 C C . ILE A 1 89 ? 25.243 -7.789 -24.187 1.00 87.50 89 ILE A C 1
ATOM 736 O O . ILE A 1 89 ? 24.751 -7.041 -25.032 1.00 87.50 89 ILE A O 1
ATOM 740 N N . TYR A 1 90 ? 26.299 -8.560 -24.418 1.00 87.12 90 TYR A N 1
ATOM 741 C CA . TYR A 1 90 ? 26.884 -8.737 -25.740 1.00 87.12 90 TYR A CA 1
ATOM 742 C C . TYR A 1 90 ? 26.214 -9.942 -26.402 1.00 87.12 90 TYR A C 1
ATOM 744 O O . TYR A 1 90 ? 26.359 -11.067 -25.928 1.00 87.12 90 TYR A O 1
ATOM 752 N N . ASP A 1 91 ? 25.452 -9.705 -27.467 1.00 85.06 91 ASP A N 1
ATOM 753 C CA . ASP A 1 91 ? 24.802 -10.754 -28.258 1.00 85.06 91 ASP A CA 1
ATOM 754 C C . ASP A 1 91 ? 25.186 -10.576 -29.727 1.00 85.06 91 ASP A C 1
ATOM 756 O O . ASP A 1 91 ? 24.816 -9.574 -30.338 1.00 85.06 91 ASP A O 1
ATOM 760 N N . LYS A 1 92 ? 25.950 -11.533 -30.274 1.00 79.81 92 LYS A N 1
ATOM 761 C CA . LYS A 1 92 ? 26.314 -11.621 -31.704 1.00 79.81 92 LYS A CA 1
ATOM 762 C C . LYS A 1 92 ? 26.714 -10.261 -32.308 1.00 79.81 92 LYS A C 1
ATOM 764 O O . LYS A 1 92 ? 26.051 -9.759 -33.213 1.00 79.81 92 LYS A O 1
ATOM 769 N N . ASP A 1 93 ? 27.757 -9.650 -31.745 1.00 85.44 93 ASP A N 1
ATOM 770 C CA . ASP A 1 93 ? 28.324 -8.350 -32.150 1.00 85.44 93 ASP A CA 1
ATOM 771 C C . ASP A 1 93 ? 27.436 -7.115 -31.913 1.00 85.44 93 ASP A C 1
ATOM 773 O O . ASP A 1 93 ? 27.725 -6.022 -32.404 1.00 85.44 93 ASP A O 1
ATOM 777 N N . LYS A 1 94 ? 26.369 -7.242 -31.115 1.00 85.38 94 LYS A N 1
ATOM 778 C CA . LYS A 1 94 ? 25.537 -6.113 -30.680 1.00 85.38 94 LYS A CA 1
ATOM 779 C C . LYS A 1 94 ? 25.641 -5.897 -29.177 1.00 85.38 94 LYS A C 1
ATOM 781 O O . LYS A 1 94 ? 25.526 -6.830 -28.384 1.00 85.38 94 LYS A O 1
ATOM 786 N N . ILE A 1 95 ? 25.791 -4.631 -28.792 1.00 85.94 95 ILE A N 1
ATOM 787 C CA . ILE A 1 95 ? 25.648 -4.180 -27.408 1.00 85.94 95 ILE A CA 1
ATOM 788 C C . ILE A 1 95 ? 24.158 -3.957 -27.151 1.00 85.94 95 ILE A C 1
ATOM 790 O O . ILE A 1 95 ? 23.559 -3.018 -27.678 1.00 85.94 95 ILE A O 1
ATOM 794 N N . VAL A 1 96 ? 23.550 -4.819 -26.340 1.00 88.50 96 VAL A N 1
ATOM 795 C CA . VAL A 1 96 ? 22.157 -4.685 -25.910 1.00 88.50 96 VAL A CA 1
ATOM 796 C C . VAL A 1 96 ? 22.136 -4.190 -24.469 1.00 88.50 96 VAL A C 1
ATOM 798 O O . VAL A 1 96 ? 22.544 -4.901 -23.552 1.00 88.50 96 VAL A O 1
ATOM 801 N N . ARG A 1 97 ? 21.620 -2.978 -24.251 1.00 83.94 97 ARG A N 1
ATOM 802 C CA . ARG A 1 97 ? 21.328 -2.468 -22.906 1.00 83.94 97 ARG A CA 1
ATOM 803 C C . ARG A 1 97 ? 19.957 -2.979 -22.479 1.00 83.94 97 ARG A C 1
ATOM 805 O O . ARG A 1 97 ? 18.957 -2.675 -23.128 1.00 83.94 97 ARG A O 1
ATOM 812 N N . LYS A 1 98 ? 19.904 -3.764 -21.405 1.00 85.31 98 LYS A N 1
ATOM 813 C CA . LYS A 1 98 ? 18.649 -4.155 -20.752 1.00 85.31 98 LYS A CA 1
ATOM 814 C C . LYS A 1 98 ? 18.563 -3.503 -19.379 1.00 85.31 98 LYS A C 1
ATOM 816 O O . LYS A 1 98 ? 19.573 -3.255 -18.735 1.00 85.31 98 LYS A O 1
ATOM 821 N N . SER A 1 99 ? 17.340 -3.260 -18.938 1.00 83.81 99 SER A N 1
ATOM 822 C CA . SER A 1 99 ? 17.035 -2.814 -17.583 1.00 83.81 99 SER A CA 1
ATOM 823 C C . SER A 1 99 ? 16.525 -4.017 -16.794 1.00 83.81 99 SER A C 1
ATOM 825 O O . SER A 1 99 ? 15.599 -4.705 -17.232 1.00 83.81 99 SER A O 1
ATOM 827 N N . LEU A 1 100 ? 17.165 -4.293 -15.660 1.00 84.56 100 LEU A N 1
ATOM 828 C CA . LEU A 1 100 ? 16.745 -5.296 -14.692 1.00 84.56 100 LEU A CA 1
ATOM 829 C C . LEU A 1 100 ? 16.241 -4.580 -13.440 1.00 84.56 100 LEU A C 1
ATOM 831 O O . LEU A 1 100 ? 16.989 -3.857 -12.784 1.00 84.56 100 LEU A O 1
ATOM 835 N N . ILE A 1 101 ? 14.972 -4.798 -13.107 1.00 85.31 101 ILE A N 1
ATOM 836 C CA . ILE A 1 101 ? 14.342 -4.206 -11.927 1.00 85.31 101 ILE A CA 1
ATOM 837 C C . ILE A 1 101 ? 14.461 -5.195 -10.772 1.00 85.31 101 ILE A C 1
ATOM 839 O O . ILE A 1 101 ? 13.986 -6.325 -10.866 1.00 85.31 101 ILE A O 1
ATOM 843 N N . ASN A 1 102 ? 15.093 -4.756 -9.689 1.00 89.06 102 ASN A N 1
ATOM 844 C CA . ASN A 1 102 ? 15.021 -5.416 -8.397 1.00 89.06 102 ASN A CA 1
ATOM 845 C C . ASN A 1 102 ? 14.039 -4.629 -7.529 1.00 89.06 102 ASN A C 1
ATOM 847 O O . ASN A 1 102 ? 14.355 -3.509 -7.145 1.00 89.06 102 ASN A O 1
ATOM 851 N N . TYR A 1 103 ? 12.873 -5.202 -7.231 1.00 88.38 103 TYR A N 1
ATOM 852 C CA . TYR A 1 103 ? 11.814 -4.534 -6.465 1.00 88.38 103 TYR A CA 1
ATOM 853 C C . TYR A 1 103 ? 12.166 -4.265 -4.996 1.00 88.38 103 TYR A C 1
ATOM 855 O O . TYR A 1 103 ? 11.426 -3.553 -4.329 1.00 88.38 103 TYR A O 1
ATOM 863 N N . GLY A 1 104 ? 13.279 -4.796 -4.480 1.00 92.38 104 GLY A N 1
ATOM 864 C CA . GLY A 1 104 ? 13.594 -4.686 -3.057 1.00 92.38 104 GLY A CA 1
ATOM 865 C C . GLY A 1 104 ? 12.574 -5.441 -2.197 1.00 92.38 104 GLY A C 1
ATOM 866 O O . GLY A 1 104 ? 11.956 -6.401 -2.664 1.00 92.38 104 GLY A O 1
ATOM 867 N N . SER A 1 105 ? 12.407 -5.024 -0.944 1.00 93.81 105 SER A N 1
ATOM 868 C CA . SER A 1 105 ? 11.532 -5.683 0.033 1.00 93.81 105 SER A CA 1
ATOM 869 C C . SER A 1 105 ? 10.904 -4.699 1.019 1.00 93.81 105 SER A C 1
ATOM 871 O O . SER A 1 105 ? 11.342 -3.553 1.145 1.00 93.81 105 SER A O 1
ATOM 873 N N . ILE A 1 106 ? 9.847 -5.145 1.693 1.00 94.12 106 ILE A N 1
ATOM 874 C CA . ILE A 1 106 ? 9.127 -4.421 2.740 1.00 94.12 106 ILE A CA 1
ATOM 875 C C . ILE A 1 106 ? 8.879 -5.380 3.886 1.00 94.12 106 ILE A C 1
ATOM 877 O O . ILE A 1 106 ? 8.260 -6.427 3.691 1.00 94.12 106 ILE A O 1
ATOM 881 N N . LYS A 1 107 ? 9.250 -4.947 5.090 1.00 95.62 107 LYS A N 1
ATOM 882 C CA . LYS A 1 107 ? 8.771 -5.555 6.327 1.00 95.62 107 LYS A CA 1
ATOM 883 C C . LYS A 1 107 ? 7.689 -4.701 6.945 1.00 95.62 107 LYS A C 1
ATOM 885 O O . LYS A 1 107 ? 7.838 -3.483 7.077 1.00 95.62 107 LYS A O 1
ATOM 890 N N . PHE A 1 108 ? 6.608 -5.339 7.361 1.00 95.31 108 PHE A N 1
ATOM 891 C CA . PHE A 1 108 ? 5.479 -4.654 7.969 1.00 95.31 108 PHE A CA 1
ATOM 892 C C . PHE A 1 108 ? 4.838 -5.486 9.076 1.00 95.31 108 PHE A C 1
ATOM 894 O O . PHE A 1 108 ? 4.893 -6.715 9.083 1.00 95.31 108 PHE A O 1
ATOM 901 N N . ILE A 1 109 ? 4.201 -4.790 10.012 1.00 95.62 109 ILE A N 1
ATOM 902 C CA . ILE A 1 109 ? 3.355 -5.392 11.038 1.00 95.62 109 ILE A CA 1
ATOM 903 C C . ILE A 1 109 ? 1.911 -5.313 10.563 1.00 95.62 109 ILE A C 1
ATOM 905 O O . ILE A 1 109 ? 1.439 -4.234 10.203 1.00 95.62 109 ILE A O 1
ATOM 909 N N . LEU A 1 110 ? 1.216 -6.445 10.591 1.00 94.25 110 LEU A N 1
ATOM 910 C CA . LEU A 1 110 ? -0.232 -6.502 10.455 1.00 94.25 110 LEU A CA 1
ATOM 911 C C . LEU A 1 110 ? -0.849 -6.549 11.848 1.00 94.25 110 LEU A C 1
ATOM 913 O O . LEU A 1 110 ? -0.477 -7.386 12.669 1.00 94.25 110 LEU A O 1
ATOM 917 N N . SER A 1 111 ? -1.846 -5.707 12.074 1.00 95.38 111 SER A N 1
ATOM 918 C CA . SER A 1 111 ? -2.571 -5.647 13.336 1.00 95.38 111 SER A CA 1
ATOM 919 C C . SER A 1 111 ? -4.076 -5.550 13.109 1.00 95.38 111 SER A C 1
ATOM 921 O O . SER A 1 111 ? -4.527 -5.120 12.046 1.00 95.38 111 SER A O 1
ATOM 923 N N . SER A 1 112 ? -4.861 -5.900 14.123 1.00 94.38 112 SER A N 1
ATOM 924 C CA . SER A 1 112 ? -6.315 -5.708 14.146 1.00 94.38 112 SER A CA 1
ATOM 925 C C . SER A 1 112 ? -6.749 -5.021 15.436 1.00 94.38 112 SER A C 1
ATOM 927 O O . SER A 1 112 ? -6.081 -5.182 16.459 1.00 94.38 112 SER A O 1
ATOM 929 N N . PRO A 1 113 ? -7.880 -4.300 15.452 1.00 95.19 113 PRO A N 1
ATOM 930 C CA . PRO A 1 113 ? -8.466 -3.860 16.708 1.00 95.19 113 PRO A CA 1
ATOM 931 C C . PRO A 1 113 ? -8.801 -5.049 17.615 1.00 95.19 113 PRO A C 1
ATOM 933 O O . PRO A 1 113 ? -9.218 -6.101 17.119 1.00 95.19 113 PRO A O 1
ATOM 936 N N . THR A 1 114 ? -8.668 -4.867 18.926 1.00 94.56 114 THR A N 1
ATOM 937 C CA . THR A 1 114 ? -9.131 -5.824 19.941 1.00 94.56 114 THR A CA 1
ATOM 938 C C . THR A 1 114 ? -10.648 -6.028 19.872 1.00 94.56 114 THR A C 1
ATOM 940 O O . THR A 1 114 ? -11.364 -5.257 19.224 1.00 94.56 114 THR A O 1
ATOM 943 N N . GLU A 1 115 ? -11.166 -7.083 20.509 1.00 91.75 115 GLU A N 1
ATOM 944 C CA . GLU A 1 115 ? -12.608 -7.387 20.492 1.00 91.75 115 GLU A CA 1
ATOM 945 C C . GLU A 1 115 ? -13.453 -6.232 21.050 1.00 91.75 115 GLU A C 1
ATOM 947 O O . GLU A 1 115 ? -14.490 -5.894 20.482 1.00 91.75 115 GLU A O 1
ATOM 952 N N . ASP A 1 116 ? -12.957 -5.562 22.092 1.00 92.69 116 ASP A N 1
ATOM 953 C CA . ASP A 1 116 ? -13.575 -4.391 22.729 1.00 92.69 116 ASP A CA 1
ATOM 954 C C . ASP A 1 116 ? -13.416 -3.074 21.941 1.00 92.69 116 ASP A C 1
ATOM 956 O O . ASP A 1 116 ? -13.970 -2.041 22.330 1.00 92.69 116 ASP A O 1
ATOM 960 N N . LYS A 1 117 ? -12.663 -3.099 20.832 1.00 90.94 117 LYS A N 1
ATOM 961 C CA . LYS A 1 117 ? -12.355 -1.946 19.971 1.00 90.94 117 LYS A CA 1
ATOM 962 C C . LYS A 1 117 ? -11.708 -0.762 20.703 1.00 90.94 117 LYS A C 1
ATOM 964 O O . LYS A 1 117 ? -11.831 0.370 20.242 1.00 90.94 117 LYS A O 1
ATOM 969 N N . GLN A 1 118 ? -11.002 -1.009 21.809 1.00 89.31 118 GLN A N 1
ATOM 970 C CA . GLN A 1 118 ? -10.287 0.035 22.559 1.00 89.31 118 GLN A CA 1
ATOM 971 C C . GLN A 1 118 ? -8.817 0.167 22.155 1.00 89.31 118 GLN A C 1
ATOM 973 O O . GLN A 1 118 ? -8.206 1.215 22.357 1.00 89.31 118 GLN A O 1
ATOM 978 N N . SER A 1 119 ? -8.234 -0.885 21.583 1.00 91.94 119 SER A N 1
ATOM 979 C CA . SER A 1 119 ? -6.817 -0.917 21.233 1.00 91.94 119 SER A CA 1
ATOM 980 C C . SER A 1 119 ? -6.566 -1.718 19.958 1.00 91.94 119 SER A C 1
ATOM 982 O O . SER A 1 119 ? -7.496 -2.228 19.329 1.00 91.94 119 SER A O 1
ATOM 984 N N . ILE A 1 120 ? -5.302 -1.792 19.547 1.00 93.69 120 ILE A N 1
ATOM 985 C CA . ILE A 1 120 ? -4.846 -2.558 18.389 1.00 93.69 120 ILE A CA 1
ATOM 986 C C . ILE A 1 120 ? -3.871 -3.623 18.883 1.00 93.69 120 ILE A C 1
ATOM 988 O O . ILE A 1 120 ? -2.938 -3.310 19.618 1.00 93.69 120 ILE A O 1
ATOM 992 N N . GLN A 1 121 ? -4.062 -4.861 18.436 1.00 94.25 121 GLN A N 1
ATOM 993 C CA . GLN A 1 121 ? -3.178 -5.985 18.723 1.00 94.25 121 GLN A CA 1
ATOM 994 C C . GLN A 1 121 ? -2.450 -6.444 17.458 1.00 94.25 121 GLN A C 1
ATOM 996 O O . GLN A 1 121 ? -3.044 -6.515 16.379 1.00 94.25 121 GLN A O 1
ATOM 1001 N N . SER A 1 122 ? -1.162 -6.760 17.597 1.00 94.06 122 SER A N 1
ATOM 1002 C CA . SER A 1 122 ? -0.355 -7.308 16.505 1.00 94.06 122 SER A CA 1
ATOM 1003 C C . SER A 1 122 ? -0.821 -8.724 16.166 1.00 94.06 122 SER A C 1
ATOM 1005 O O . SER A 1 122 ? -0.931 -9.570 17.051 1.00 94.06 122 SER A O 1
ATOM 1007 N N . ILE A 1 123 ? -1.090 -8.972 14.886 1.00 92.94 123 ILE A N 1
ATOM 1008 C CA . ILE A 1 123 ? -1.350 -10.311 14.346 1.00 92.94 123 ILE A CA 1
ATOM 1009 C C . ILE A 1 123 ? -0.020 -10.989 14.011 1.00 92.94 123 ILE A C 1
ATOM 1011 O O . ILE A 1 123 ? 0.155 -12.174 14.288 1.00 92.94 123 ILE A O 1
ATOM 1015 N N . GLY A 1 124 ? 0.919 -10.242 13.428 1.00 91.12 124 GLY A N 1
ATOM 1016 C CA . GLY A 1 124 ? 2.230 -10.762 13.059 1.00 91.12 124 GLY A CA 1
ATOM 1017 C C . GLY A 1 124 ? 3.069 -9.775 12.256 1.00 91.12 124 GLY A C 1
ATOM 1018 O O . GLY A 1 124 ? 2.585 -8.722 11.829 1.00 91.12 124 GLY A O 1
ATOM 1019 N N . MET A 1 125 ? 4.332 -10.142 12.042 1.00 93.44 125 MET A N 1
ATOM 1020 C CA . MET A 1 125 ? 5.265 -9.423 11.182 1.00 93.44 125 MET A CA 1
ATOM 1021 C C . MET A 1 125 ? 5.541 -10.229 9.914 1.00 93.44 125 MET A C 1
ATOM 1023 O O . MET A 1 125 ? 5.739 -11.445 9.958 1.00 93.44 125 MET A O 1
ATOM 1027 N N . TYR A 1 126 ? 5.542 -9.530 8.786 1.00 93.06 126 TYR A N 1
ATOM 1028 C CA . TYR A 1 126 ? 5.614 -10.114 7.454 1.00 93.06 126 TYR A CA 1
ATOM 1029 C C . TYR A 1 126 ? 6.690 -9.408 6.635 1.00 93.06 126 TYR A C 1
ATOM 1031 O O . TYR A 1 126 ? 6.881 -8.199 6.780 1.00 93.06 126 TYR A O 1
ATOM 1039 N N . ASP A 1 127 ? 7.350 -10.164 5.761 1.00 93.69 127 ASP A N 1
ATOM 1040 C CA . ASP A 1 127 ? 8.289 -9.667 4.753 1.00 93.69 127 ASP A CA 1
ATOM 1041 C C . ASP A 1 127 ? 7.824 -10.120 3.361 1.00 93.69 127 ASP A C 1
ATOM 1043 O O . ASP A 1 127 ? 7.351 -11.247 3.182 1.00 93.69 127 ASP A O 1
ATOM 1047 N N . CYS A 1 128 ? 7.908 -9.226 2.380 1.00 92.12 128 CYS A N 1
ATOM 1048 C CA . CYS A 1 128 ? 7.653 -9.530 0.976 1.00 92.12 128 CYS A CA 1
ATOM 1049 C C . CYS A 1 128 ? 8.333 -8.507 0.057 1.00 92.12 128 CYS A C 1
ATOM 1051 O O . CYS A 1 128 ? 8.829 -7.468 0.497 1.00 92.12 128 CYS A O 1
ATOM 1053 N N . LYS A 1 129 ? 8.339 -8.771 -1.252 1.00 92.31 129 LYS A N 1
ATOM 1054 C CA . LYS A 1 129 ? 8.802 -7.785 -2.235 1.00 92.31 129 LYS A CA 1
ATOM 1055 C C . LYS A 1 129 ? 7.824 -6.619 -2.342 1.00 92.31 129 LYS A C 1
ATOM 1057 O O . LYS A 1 129 ? 6.634 -6.761 -2.068 1.00 92.31 129 LYS A O 1
ATOM 1062 N N . GLN A 1 130 ? 8.306 -5.464 -2.796 1.00 91.12 130 GLN A N 1
ATOM 1063 C CA . GLN A 1 130 ? 7.447 -4.285 -2.942 1.00 91.12 130 GLN A CA 1
ATOM 1064 C C . GLN A 1 130 ? 6.279 -4.508 -3.919 1.00 91.12 130 GLN A C 1
ATOM 1066 O O . GLN A 1 130 ? 5.175 -4.027 -3.668 1.00 91.12 130 GLN A O 1
ATOM 1071 N N . ASP A 1 131 ? 6.487 -5.243 -5.015 1.00 88.25 131 ASP A N 1
ATOM 1072 C CA . ASP A 1 131 ? 5.430 -5.567 -5.979 1.00 88.25 131 ASP A CA 1
ATOM 1073 C C . ASP A 1 131 ? 4.375 -6.511 -5.390 1.00 88.25 131 ASP A C 1
ATOM 1075 O O . ASP A 1 131 ? 3.175 -6.284 -5.580 1.00 88.25 131 ASP A O 1
ATOM 1079 N N . ASP A 1 132 ? 4.805 -7.493 -4.598 1.00 89.25 132 ASP A N 1
ATOM 1080 C CA . ASP A 1 132 ? 3.909 -8.363 -3.834 1.00 89.25 132 ASP A CA 1
ATOM 1081 C C . ASP A 1 132 ? 3.120 -7.575 -2.778 1.00 89.25 132 ASP A C 1
ATOM 1083 O O . ASP A 1 132 ? 1.910 -7.766 -2.641 1.00 89.25 132 ASP A O 1
ATOM 1087 N N . PHE A 1 133 ? 3.756 -6.627 -2.081 1.00 90.38 133 PHE A N 1
ATOM 1088 C CA . PHE A 1 133 ? 3.080 -5.760 -1.113 1.00 90.38 133 PHE A CA 1
ATOM 1089 C C . PHE A 1 133 ? 2.011 -4.885 -1.776 1.00 90.38 133 PHE A C 1
ATOM 1091 O O . PHE A 1 133 ? 0.889 -4.780 -1.284 1.00 90.38 133 PHE A O 1
ATOM 1098 N N . VAL A 1 134 ? 2.310 -4.288 -2.933 1.00 87.94 134 VAL A N 1
ATOM 1099 C CA . VAL A 1 134 ? 1.329 -3.501 -3.699 1.00 87.94 134 VAL A CA 1
ATOM 1100 C C . VAL A 1 134 ? 0.184 -4.380 -4.196 1.00 87.94 134 VAL A C 1
ATOM 1102 O O . VAL A 1 134 ? -0.974 -3.951 -4.184 1.00 87.94 134 VAL A O 1
ATOM 1105 N N . HIS A 1 135 ? 0.477 -5.606 -4.632 1.00 86.00 135 HIS A N 1
ATOM 1106 C CA . HIS A 1 135 ? -0.554 -6.576 -4.988 1.00 86.00 135 HIS A CA 1
ATOM 1107 C C . HIS A 1 135 ? -1.445 -6.908 -3.786 1.00 86.00 135 HIS A C 1
ATOM 1109 O O . HIS A 1 135 ? -2.671 -6.922 -3.917 1.00 86.00 135 HIS A O 1
ATOM 1115 N N . PHE A 1 136 ? -0.846 -7.092 -2.612 1.00 88.06 136 PHE A N 1
ATOM 1116 C CA . PHE A 1 136 ? -1.552 -7.329 -1.361 1.00 88.06 136 PHE A CA 1
ATOM 1117 C C . PHE A 1 136 ? -2.431 -6.141 -0.954 1.00 88.06 136 PHE A C 1
ATOM 1119 O O . PHE A 1 136 ? -3.608 -6.343 -0.672 1.00 88.06 136 PHE A O 1
ATOM 1126 N N . LEU A 1 137 ? -1.945 -4.898 -1.037 1.00 87.69 137 LEU A N 1
ATOM 1127 C CA . LEU A 1 137 ? -2.774 -3.710 -0.791 1.00 87.69 137 LEU A CA 1
ATOM 1128 C C . LEU A 1 137 ? -4.006 -3.661 -1.713 1.00 87.69 137 LEU A C 1
ATOM 1130 O O . LEU A 1 137 ? -5.085 -3.252 -1.289 1.00 87.69 137 LEU A O 1
ATOM 1134 N N . LYS A 1 138 ? -3.867 -4.095 -2.973 1.00 82.44 138 LYS A N 1
ATOM 1135 C CA . LYS A 1 138 ? -4.948 -4.070 -3.974 1.00 82.44 138 LYS A CA 1
ATOM 1136 C C . LYS A 1 138 ? -5.960 -5.200 -3.812 1.00 82.44 138 LYS A C 1
ATOM 1138 O O . LYS A 1 138 ? -7.147 -4.989 -4.038 1.00 82.44 138 LYS A O 1
ATOM 1143 N N . THR A 1 139 ? -5.489 -6.402 -3.502 1.00 81.62 139 THR A N 1
ATOM 1144 C CA . THR A 1 139 ? -6.305 -7.628 -3.557 1.00 81.62 139 THR A CA 1
ATOM 1145 C C . THR A 1 139 ? -6.666 -8.169 -2.182 1.00 81.62 139 THR A C 1
ATOM 1147 O O . THR A 1 139 ? -7.601 -8.955 -2.052 1.00 81.62 139 THR A O 1
ATOM 1150 N N . GLY A 1 140 ? -5.920 -7.767 -1.157 1.00 82.44 140 GLY A N 1
ATOM 1151 C CA . GLY A 1 140 ? -5.955 -8.380 0.159 1.00 82.44 140 GLY A CA 1
ATOM 1152 C C . GLY A 1 140 ? -5.304 -9.751 0.229 1.00 82.44 140 GLY A C 1
ATOM 1153 O O . GLY A 1 140 ? -5.422 -10.385 1.271 1.00 82.44 140 GLY A O 1
ATOM 1154 N N . VAL A 1 141 ? -4.664 -10.232 -0.843 1.00 81.25 141 VAL A N 1
ATOM 1155 C CA . VAL A 1 141 ? -4.057 -11.566 -0.908 1.00 81.25 141 VAL A CA 1
ATOM 1156 C C . VAL A 1 141 ? -2.539 -11.452 -0.943 1.00 81.25 141 VAL A C 1
ATOM 1158 O O . VAL A 1 141 ? -1.979 -10.797 -1.821 1.00 81.25 141 VAL A O 1
ATOM 1161 N N . LEU A 1 142 ? -1.872 -12.117 0.001 1.00 77.88 142 LEU A N 1
ATOM 1162 C CA . LEU A 1 142 ? -0.415 -12.217 0.054 1.00 77.88 142 LEU A CA 1
ATOM 1163 C C . LEU A 1 142 ? 0.019 -13.652 -0.287 1.00 77.88 142 LEU A C 1
ATOM 1165 O O . LEU A 1 142 ? -0.285 -14.606 0.445 1.00 77.88 142 LEU A O 1
ATOM 1169 N N . ASN A 1 143 ? 0.683 -13.795 -1.440 1.00 65.25 143 ASN A N 1
ATOM 1170 C CA . ASN A 1 143 ? 1.008 -15.085 -2.061 1.00 65.25 143 ASN A CA 1
ATOM 1171 C C . ASN A 1 143 ? 2.303 -15.709 -1.515 1.00 65.25 143 ASN A C 1
ATOM 1173 O O . ASN A 1 143 ? 2.338 -16.920 -1.301 1.00 65.25 143 ASN A O 1
ATOM 1177 N N . SER A 1 144 ? 3.330 -14.900 -1.242 1.00 60.28 144 SER A N 1
ATOM 1178 C CA . SER A 1 144 ? 4.579 -15.315 -0.592 1.00 60.28 144 SER A CA 1
ATOM 1179 C C . SER A 1 144 ? 4.637 -14.738 0.817 1.00 60.28 144 SER A C 1
ATOM 1181 O O . SER A 1 144 ? 4.575 -13.521 0.982 1.00 60.28 144 SER A O 1
ATOM 1183 N N . ILE A 1 145 ? 4.726 -15.601 1.826 1.00 56.62 145 ILE A N 1
ATOM 1184 C CA . ILE A 1 145 ? 4.826 -15.182 3.223 1.00 56.62 145 ILE A CA 1
ATOM 1185 C C . ILE A 1 145 ? 6.018 -15.887 3.845 1.00 56.62 145 ILE A C 1
ATOM 1187 O O . ILE A 1 145 ? 5.951 -17.096 4.063 1.00 56.62 145 ILE A O 1
ATOM 1191 N N . ASP A 1 146 ? 7.035 -15.111 4.201 1.00 57.72 146 ASP A N 1
ATOM 1192 C CA . ASP A 1 146 ? 7.916 -15.469 5.302 1.00 57.72 146 ASP A CA 1
ATOM 1193 C C . ASP A 1 146 ? 7.324 -14.823 6.557 1.00 57.72 146 ASP A C 1
ATOM 1195 O O . ASP A 1 146 ? 7.204 -13.599 6.660 1.00 57.72 146 ASP A O 1
ATOM 1199 N N . THR A 1 147 ? 6.839 -15.660 7.474 1.00 55.75 147 THR A N 1
ATOM 1200 C CA . THR A 1 147 ? 6.267 -15.180 8.739 1.00 55.75 147 THR A CA 1
ATOM 1201 C C . THR A 1 147 ? 7.414 -15.040 9.721 1.00 55.75 147 THR A C 1
ATOM 1203 O O . THR A 1 147 ? 8.090 -16.027 10.010 1.00 55.75 147 THR A O 1
ATOM 1206 N N . LEU A 1 148 ? 7.639 -13.835 10.232 1.00 57.97 148 LEU A N 1
ATOM 1207 C CA . LEU A 1 148 ? 8.602 -13.615 11.302 1.00 57.97 148 LEU A CA 1
ATOM 1208 C C . LEU A 1 148 ? 7.827 -13.715 12.617 1.00 57.97 148 LEU A C 1
ATOM 1210 O O . LEU A 1 148 ? 7.021 -12.839 12.939 1.00 57.97 148 LEU A O 1
ATOM 1214 N N . ASP A 1 149 ? 8.002 -14.828 13.331 1.00 47.78 149 ASP A N 1
ATOM 1215 C CA . ASP A 1 149 ? 7.380 -15.007 14.642 1.00 47.78 149 ASP A CA 1
ATOM 1216 C C . ASP A 1 149 ? 8.033 -14.042 15.638 1.00 47.78 149 ASP A C 1
ATOM 1218 O O . ASP A 1 149 ? 9.233 -14.101 15.890 1.00 47.78 149 ASP A O 1
ATOM 1222 N N . LEU A 1 150 ? 7.232 -13.135 16.195 1.00 47.38 150 LEU A N 1
ATOM 1223 C CA . LEU A 1 150 ? 7.665 -12.164 17.202 1.00 47.38 150 LEU A CA 1
ATOM 1224 C C . LEU A 1 150 ? 7.660 -12.757 18.627 1.00 47.38 150 LEU A C 1
ATOM 1226 O O . LEU A 1 150 ? 7.804 -12.017 19.597 1.00 47.38 150 LEU A O 1
ATOM 1230 N N . ARG A 1 151 ? 7.462 -14.076 18.787 1.00 41.47 151 ARG A N 1
ATOM 1231 C CA . ARG A 1 151 ? 7.416 -14.753 20.099 1.00 41.47 151 ARG A CA 1
ATOM 1232 C C . ARG A 1 151 ? 8.781 -15.068 20.740 1.00 41.47 151 ARG A C 1
ATOM 1234 O O . ARG A 1 151 ? 8.804 -15.733 21.771 1.00 41.47 151 ARG A O 1
ATOM 1241 N N . GLY A 1 152 ? 9.893 -14.566 20.210 1.00 39.94 152 GLY A N 1
ATOM 1242 C CA . GLY A 1 152 ? 11.181 -14.468 20.918 1.00 39.94 152 GLY A CA 1
ATOM 1243 C C . GLY A 1 152 ? 11.730 -13.063 20.670 1.00 39.94 152 GLY A C 1
ATOM 1244 O O . GLY A 1 152 ? 11.816 -12.659 19.520 1.00 39.94 152 GLY A O 1
ATOM 1245 N N . ASP A 1 153 ? 11.959 -12.197 21.653 1.00 36.75 153 ASP A N 1
ATOM 1246 C CA . ASP A 1 153 ? 12.641 -12.450 22.916 1.00 36.75 153 ASP A CA 1
ATOM 1247 C C . ASP A 1 153 ? 11.961 -11.734 24.099 1.00 36.75 153 ASP A C 1
ATOM 1249 O O . ASP A 1 153 ? 12.013 -10.516 24.240 1.00 36.75 153 ASP A O 1
ATOM 1253 N N . PHE A 1 154 ? 11.369 -12.517 24.999 1.00 36.44 154 PHE A N 1
ATOM 1254 C CA . PHE A 1 154 ? 11.294 -12.189 26.423 1.00 36.44 154 PHE A CA 1
ATOM 1255 C C . PHE A 1 154 ? 11.712 -13.450 27.181 1.00 36.44 154 PHE A C 1
ATOM 1257 O O . PHE A 1 154 ? 10.878 -14.237 27.623 1.00 36.44 154 PHE A O 1
ATOM 1264 N N . ILE A 1 155 ? 13.022 -13.673 27.286 1.00 32.91 155 ILE A N 1
ATOM 1265 C CA . ILE A 1 155 ? 13.595 -14.559 28.299 1.00 32.91 155 ILE A CA 1
ATOM 1266 C C . ILE A 1 155 ? 14.490 -13.681 29.175 1.00 32.91 155 ILE A C 1
ATOM 1268 O O . ILE A 1 155 ? 15.503 -13.188 28.693 1.00 32.91 155 ILE A O 1
ATOM 1272 N N . GLN A 1 156 ? 13.994 -13.483 30.405 1.00 33.25 156 GLN A N 1
ATOM 1273 C CA . GLN A 1 156 ? 14.595 -12.981 31.656 1.00 33.25 156 GLN A CA 1
ATOM 1274 C C . GLN A 1 156 ? 15.776 -12.008 31.599 1.00 33.25 156 GLN A C 1
ATOM 1276 O O . GLN A 1 156 ? 16.889 -12.422 31.216 1.00 33.25 156 GLN A O 1
#

Organism: NCBI:txid862415

Secondary structure (DSSP, 8-state):
-EE----B--GGGTTTTT--EEEEEEEETTEEEEEEEE---S-----TT-EEESSTHHHHS-HHHHTTT---EEEEEEEEPPEEEEEEEEETTEEEEEEEEE--EEEEEEEEE-TTSSSEEEEEEEEE-HHHHHHHHHHSEESS-EEE--------